Protein AF-A0A6G9SKL4-F1 (afdb_monomer_lite)

Secondary structure (DSSP, 8-state):
---------HHHHHHHHHHHHHHHHHHHHHHHHHHHHHHTSGGGTT--TT----TT--------

Structure (mmCIF, N/CA/C/O backbone):
data_AF-A0A6G9SKL4-F1
#
_entry.id   AF-A0A6G9SKL4-F1
#
loop_
_atom_site.group_PDB
_atom_site.id
_atom_site.type_symbol
_atom_site.label_atom_id
_atom_site.label_alt_id
_atom_site.label_comp_id
_atom_site.label_asym_id
_atom_site.label_entity_id
_atom_site.label_seq_id
_atom_site.pdbx_PDB_ins_code
_atom_site.Cartn_x
_atom_site.Cartn_y
_atom_site.Cartn_z
_atom_site.occupancy
_atom_site.B_iso_or_equiv
_atom_site.auth_seq_id
_atom_site.auth_comp_id
_atom_site.auth_asym_id
_atom_site.auth_atom_id
_atom_site.pdbx_PDB_model_num
ATOM 1 N N . MET A 1 1 ? -37.347 -8.146 20.972 1.00 38.12 1 MET A N 1
ATOM 2 C CA . MET A 1 1 ? -35.889 -8.369 21.015 1.00 38.12 1 MET A CA 1
ATOM 3 C C . MET A 1 1 ? -35.271 -6.987 21.095 1.00 38.12 1 MET A C 1
ATOM 5 O O . MET A 1 1 ? -35.217 -6.301 20.083 1.00 38.12 1 MET A O 1
ATOM 9 N N . GLU A 1 2 ? -35.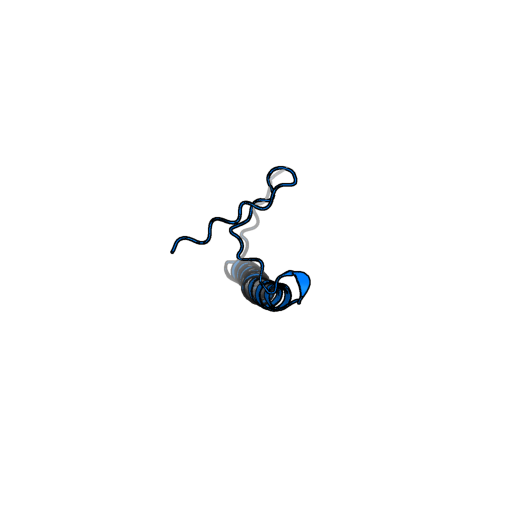007 -6.502 22.307 1.00 44.28 2 GLU A N 1
ATOM 10 C CA . GLU A 1 2 ? -34.433 -5.167 22.481 1.00 44.28 2 GLU A CA 1
ATOM 11 C C . GLU A 1 2 ? -32.996 -5.198 21.968 1.00 44.28 2 GLU A C 1
ATOM 13 O O . GLU A 1 2 ? -32.163 -5.956 22.460 1.00 44.28 2 GLU A O 1
ATOM 18 N N . ILE A 1 3 ? -32.730 -4.435 20.909 1.00 58.00 3 ILE A N 1
ATOM 19 C CA . ILE A 1 3 ? -31.382 -4.258 20.379 1.00 58.00 3 ILE A CA 1
ATOM 20 C C . ILE A 1 3 ? -30.713 -3.264 21.321 1.00 58.00 3 ILE A C 1
ATOM 22 O O . ILE A 1 3 ? -30.827 -2.049 21.150 1.00 58.00 3 ILE A O 1
ATOM 26 N N . GLU A 1 4 ? -30.082 -3.790 22.366 1.00 53.06 4 GLU A N 1
ATOM 27 C CA . GLU A 1 4 ? -29.258 -3.013 23.277 1.00 53.06 4 GLU A CA 1
ATOM 28 C C . GLU A 1 4 ? -28.144 -2.365 22.445 1.00 53.06 4 GLU A C 1
ATOM 30 O O . GLU A 1 4 ? -27.206 -3.015 21.979 1.00 53.06 4 GLU A O 1
ATOM 35 N N . LYS A 1 5 ? -28.299 -1.070 22.156 1.00 58.34 5 LYS A N 1
ATOM 36 C CA . LYS A 1 5 ? -27.316 -0.280 21.418 1.00 58.34 5 LYS A CA 1
ATOM 37 C C . LYS A 1 5 ? -26.115 -0.113 22.337 1.00 58.34 5 LYS A C 1
ATOM 39 O O . LYS A 1 5 ? -26.049 0.856 23.094 1.00 58.34 5 LYS A O 1
ATOM 44 N N . SER A 1 6 ? -25.212 -1.091 22.314 1.00 62.62 6 SER A N 1
ATOM 45 C CA . SER A 1 6 ? -23.999 -1.086 23.120 1.00 62.62 6 SER A CA 1
ATOM 46 C C . SER A 1 6 ? -23.294 0.253 22.907 1.00 62.62 6 SER A C 1
ATOM 48 O O . SER A 1 6 ? -22.920 0.637 21.795 1.00 62.62 6 SER A O 1
ATOM 50 N N . ARG A 1 7 ? -23.212 1.047 23.978 1.00 67.19 7 ARG A N 1
ATOM 51 C CA . ARG A 1 7 ? -22.486 2.316 23.975 1.00 67.19 7 ARG A CA 1
ATOM 52 C C . ARG A 1 7 ? -21.008 1.964 23.905 1.00 67.19 7 ARG A C 1
ATOM 54 O O . ARG A 1 7 ? -20.363 1.803 2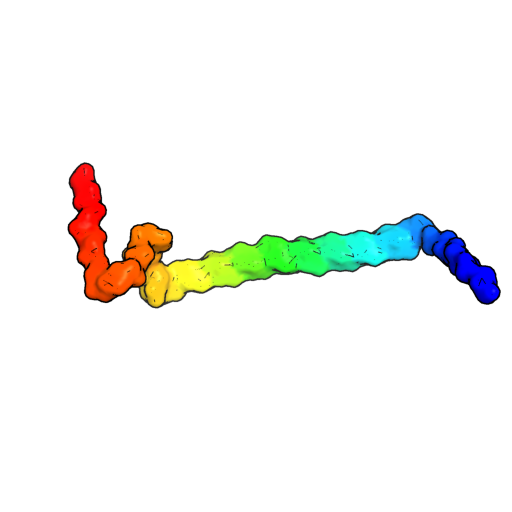4.935 1.00 67.19 7 ARG A O 1
ATOM 61 N N . ILE A 1 8 ? -20.504 1.792 22.685 1.00 66.31 8 ILE A N 1
ATOM 62 C CA . ILE A 1 8 ? -19.081 1.591 22.423 1.00 66.31 8 ILE A CA 1
ATOM 63 C C . ILE A 1 8 ? -18.345 2.728 23.124 1.00 66.31 8 ILE A C 1
ATOM 65 O O . ILE A 1 8 ? -18.612 3.907 22.873 1.00 66.31 8 ILE A O 1
ATOM 69 N N . SER A 1 9 ? -17.455 2.370 24.045 1.00 75.75 9 SER A N 1
ATOM 70 C CA . SER A 1 9 ? -16.679 3.357 24.781 1.00 75.75 9 SER A CA 1
ATOM 71 C C . SER A 1 9 ? -15.837 4.154 23.789 1.00 75.75 9 SER A C 1
ATOM 73 O O . SER A 1 9 ? -15.196 3.573 22.908 1.00 75.75 9 SER A O 1
ATOM 75 N N . SER A 1 10 ? -15.774 5.482 23.936 1.00 76.69 10 SER A N 1
ATOM 76 C CA . SER A 1 10 ? -14.949 6.341 23.070 1.00 76.69 10 SER A CA 1
ATOM 77 C C . SER A 1 10 ? -13.503 5.842 22.964 1.00 76.69 10 SER A C 1
ATOM 79 O O . SER A 1 10 ? -12.857 6.004 21.929 1.00 76.69 10 SER A O 1
ATOM 81 N N . ARG A 1 11 ? -13.003 5.173 24.012 1.00 78.75 11 ARG A N 1
ATOM 82 C CA . ARG A 1 11 ? -11.660 4.586 24.066 1.00 78.75 11 ARG A CA 1
ATOM 83 C C . ARG A 1 11 ? -11.493 3.359 23.161 1.00 78.75 11 ARG A C 1
ATOM 85 O O . ARG A 1 11 ? -10.403 3.140 22.643 1.00 78.75 11 ARG A O 1
ATOM 92 N N . GLU A 1 12 ? -12.542 2.571 22.953 1.00 85.69 12 GLU A N 1
ATOM 93 C CA . GLU A 1 12 ? -12.528 1.439 22.017 1.00 85.69 12 GLU A CA 1
ATOM 94 C C . GLU A 1 12 ? -12.595 1.927 20.573 1.00 85.69 12 GLU A C 1
ATOM 96 O O . GLU A 1 12 ? -11.830 1.462 19.733 1.00 85.69 12 GLU A O 1
ATOM 101 N N . MET A 1 13 ? -13.412 2.948 20.306 1.00 88.88 13 MET A N 1
ATOM 102 C CA . MET A 1 13 ? -13.511 3.568 18.984 1.00 88.88 13 MET A CA 1
ATOM 103 C C . MET A 1 13 ? -12.161 4.118 18.496 1.00 88.88 13 MET A C 1
ATOM 105 O O . MET A 1 13 ? -11.776 3.8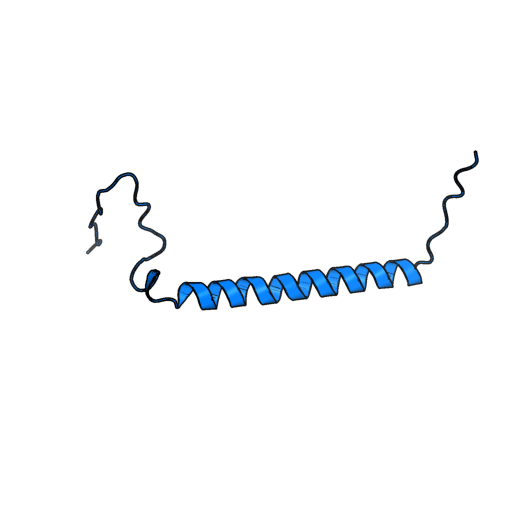88 17.351 1.00 88.88 13 MET A O 1
ATOM 109 N N . HIS A 1 14 ? -11.391 4.762 19.379 1.00 90.88 14 HIS A N 1
ATOM 110 C CA . HIS A 1 14 ? -10.059 5.271 19.034 1.00 90.88 14 HIS A CA 1
ATOM 111 C C . HIS A 1 14 ? -9.083 4.163 18.624 1.00 90.88 14 HIS A C 1
ATOM 113 O O . HIS A 1 14 ? -8.265 4.385 17.736 1.00 90.88 14 HIS A O 1
ATOM 119 N N . LYS A 1 15 ? -9.168 2.963 19.215 1.00 92.19 15 LYS A N 1
ATOM 120 C CA . LYS A 1 15 ? -8.302 1.837 18.825 1.00 92.19 15 LYS A CA 1
ATOM 121 C C . LYS A 1 15 ? -8.555 1.419 17.378 1.00 92.19 15 LYS A C 1
ATOM 123 O O . LYS A 1 15 ? -7.602 1.224 16.628 1.00 92.19 15 LYS A O 1
ATOM 128 N N . TYR A 1 16 ? -9.824 1.326 16.979 1.00 92.62 16 TYR A N 1
ATOM 129 C CA . TYR A 1 16 ? -10.193 0.985 15.603 1.00 92.62 16 TYR A CA 1
ATOM 130 C C . TYR A 1 16 ? -9.767 2.069 14.611 1.00 92.62 16 TYR A C 1
ATOM 132 O O . TYR A 1 16 ? -9.229 1.751 13.554 1.00 92.62 16 TYR A O 1
ATOM 140 N N . ILE A 1 17 ? -9.933 3.345 14.970 1.00 94.38 17 ILE A N 1
ATOM 141 C CA . ILE A 1 17 ? -9.486 4.466 14.134 1.00 94.38 17 ILE A CA 1
ATOM 142 C C . ILE A 1 17 ? -7.966 4.426 13.951 1.00 94.38 17 ILE A C 1
ATOM 144 O O . ILE A 1 17 ? -7.494 4.512 12.824 1.00 94.38 17 ILE A O 1
ATOM 148 N N . TRP A 1 18 ? -7.192 4.228 15.020 1.00 96.00 18 TRP A N 1
ATOM 149 C CA . TRP A 1 18 ? -5.733 4.124 14.920 1.00 96.00 18 TRP A CA 1
ATOM 150 C C . TRP A 1 18 ? -5.279 2.927 14.083 1.00 96.00 18 TRP A C 1
ATOM 152 O O . TRP A 1 18 ? -4.336 3.057 13.304 1.00 96.00 18 TRP A O 1
ATOM 162 N N . MET A 1 19 ? -5.969 1.787 14.188 1.00 96.12 19 MET A N 1
ATOM 163 C CA . MET A 1 19 ? -5.717 0.636 13.319 1.00 96.12 19 MET A CA 1
ATOM 164 C C . MET A 1 19 ? -5.957 1.000 11.845 1.00 96.12 19 MET A C 1
ATOM 166 O O . MET A 1 19 ? -5.093 0.751 11.007 1.00 96.12 19 MET A O 1
ATOM 170 N N . LEU A 1 20 ? -7.091 1.634 11.531 1.00 96.56 20 LEU A N 1
ATOM 171 C CA . LEU A 1 20 ? -7.428 2.058 10.169 1.00 96.56 20 LEU A CA 1
ATOM 172 C C . LEU A 1 20 ? -6.433 3.086 9.621 1.00 96.56 20 LEU A C 1
ATOM 174 O O . LEU A 1 20 ? -5.980 2.948 8.487 1.00 96.56 20 LEU A O 1
ATOM 178 N N . VAL A 1 21 ? -6.044 4.074 10.428 1.00 97.56 21 VAL A N 1
ATOM 179 C CA . VAL A 1 21 ? -5.018 5.067 10.073 1.00 97.56 21 VAL A CA 1
ATOM 180 C C . VAL A 1 21 ? -3.680 4.384 9.793 1.00 97.56 21 VAL A C 1
ATOM 182 O O . VAL A 1 21 ? -3.023 4.716 8.809 1.00 97.56 21 VAL A O 1
ATOM 185 N N . GLY A 1 22 ? -3.291 3.397 10.605 1.00 97.31 22 GLY A N 1
ATOM 186 C CA . GLY A 1 22 ? -2.072 2.617 10.394 1.00 97.31 22 GLY A CA 1
ATOM 187 C C . GLY A 1 22 ? -2.081 1.857 9.066 1.00 97.31 22 GLY A C 1
ATOM 188 O O . GLY A 1 22 ? -1.134 1.964 8.289 1.00 97.31 22 GLY A O 1
ATOM 189 N N . VAL A 1 23 ? -3.172 1.145 8.767 1.00 97.31 23 VAL A N 1
ATOM 190 C CA . VAL A 1 23 ? -3.329 0.413 7.498 1.00 97.31 23 VAL A CA 1
ATOM 191 C C . VAL A 1 23 ? -3.330 1.373 6.309 1.00 97.31 23 VAL A C 1
ATOM 193 O O . VAL A 1 23 ? -2.645 1.129 5.317 1.00 97.31 23 VAL A O 1
ATOM 196 N N . PHE A 1 24 ? -4.054 2.488 6.408 1.00 96.94 24 PHE A N 1
ATOM 197 C CA . PHE A 1 24 ? -4.126 3.468 5.329 1.00 96.94 24 PHE A CA 1
ATOM 198 C C . PHE A 1 24 ? -2.772 4.134 5.070 1.00 96.94 24 PHE A C 1
ATOM 200 O O . PHE A 1 24 ? -2.366 4.269 3.920 1.00 96.94 24 PHE A O 1
ATOM 207 N N . SER A 1 25 ? -2.034 4.482 6.126 1.00 97.12 25 SER A N 1
ATOM 208 C CA . SER A 1 25 ? -0.671 5.011 6.025 1.00 97.12 25 SER A CA 1
ATOM 209 C C . SER A 1 25 ? 0.274 4.013 5.347 1.00 97.12 25 SER A C 1
ATOM 211 O O . SER A 1 25 ? 1.036 4.379 4.452 1.00 97.12 25 SER A O 1
ATOM 213 N N . LEU A 1 26 ? 0.166 2.723 5.690 1.00 97.06 26 LEU A N 1
ATOM 214 C CA . LEU A 1 26 ? 0.953 1.671 5.050 1.00 97.06 26 LEU A CA 1
ATOM 215 C C . LEU A 1 26 ? 0.654 1.572 3.548 1.00 97.06 26 LEU A C 1
ATOM 217 O O . LEU A 1 26 ? 1.580 1.470 2.744 1.00 97.06 26 LEU A O 1
ATOM 221 N N . LEU A 1 27 ? -0.615 1.649 3.144 1.00 95.81 27 LEU A N 1
ATOM 222 C CA . LEU A 1 27 ? -0.998 1.678 1.729 1.00 95.81 27 LEU A CA 1
ATOM 223 C C . LEU A 1 27 ? -0.486 2.943 1.027 1.00 95.81 27 LEU A C 1
ATOM 225 O O . LEU A 1 27 ? 0.098 2.855 -0.051 1.00 95.81 27 LEU A O 1
ATOM 229 N N . ALA A 1 28 ? -0.639 4.103 1.664 1.00 96.00 28 ALA A N 1
ATOM 230 C CA . ALA A 1 28 ? -0.187 5.386 1.139 1.00 96.00 28 ALA A CA 1
ATOM 231 C C . ALA A 1 28 ? 1.337 5.452 0.953 1.00 96.00 28 ALA A C 1
ATOM 233 O O . ALA A 1 28 ? 1.800 6.154 0.062 1.00 96.00 28 ALA A O 1
ATOM 234 N N . ALA A 1 29 ? 2.115 4.706 1.743 1.00 96.19 29 ALA A N 1
ATOM 235 C CA . ALA A 1 29 ? 3.559 4.575 1.563 1.00 96.19 29 ALA A CA 1
ATOM 236 C C . ALA A 1 29 ? 3.928 3.495 0.532 1.00 96.19 29 ALA A C 1
ATOM 238 O O . ALA A 1 29 ? 4.747 3.724 -0.357 1.00 96.19 29 ALA A O 1
ATOM 239 N N . THR A 1 30 ? 3.323 2.309 0.616 1.00 95.69 30 THR A N 1
ATOM 240 C CA . THR A 1 30 ? 3.670 1.172 -0.256 1.00 95.69 30 THR A CA 1
ATOM 241 C C . THR A 1 30 ? 3.293 1.412 -1.714 1.00 95.69 30 THR A C 1
ATOM 243 O O . THR A 1 30 ? 4.053 1.029 -2.605 1.00 95.69 30 THR A O 1
ATOM 246 N N . TYR A 1 31 ? 2.173 2.089 -1.973 1.00 93.12 31 TYR A N 1
ATOM 247 C CA . TYR A 1 31 ? 1.710 2.400 -3.322 1.00 93.12 31 TYR A CA 1
ATOM 248 C C . TYR A 1 31 ? 2.710 3.246 -4.137 1.00 93.12 31 TYR A C 1
ATOM 250 O O . TYR A 1 31 ? 3.157 2.772 -5.185 1.00 93.12 31 TYR A O 1
ATOM 258 N N . PRO A 1 32 ? 3.138 4.449 -3.700 1.00 93.19 32 PRO A N 1
ATOM 259 C CA . PRO A 1 32 ? 4.104 5.244 -4.453 1.00 93.19 32 PRO A CA 1
ATOM 260 C C . PRO A 1 32 ? 5.469 4.559 -4.551 1.00 93.19 32 PRO A C 1
ATOM 262 O O . PRO A 1 32 ? 6.097 4.630 -5.603 1.00 93.19 32 PRO A O 1
ATOM 265 N N . ILE A 1 33 ? 5.913 3.836 -3.516 1.00 94.31 33 ILE A N 1
ATOM 266 C CA . ILE A 1 33 ? 7.167 3.066 -3.568 1.00 94.31 33 ILE A CA 1
ATOM 267 C C . ILE A 1 33 ? 7.101 2.007 -4.676 1.00 94.31 33 ILE A C 1
ATOM 269 O O . ILE A 1 33 ? 8.030 1.880 -5.478 1.00 94.31 33 ILE A O 1
ATOM 273 N N . ALA A 1 34 ? 5.993 1.266 -4.761 1.00 91.88 34 ALA A N 1
ATOM 274 C CA . ALA A 1 34 ? 5.783 0.288 -5.820 1.00 91.88 34 ALA A CA 1
ATOM 275 C C . ALA A 1 34 ? 5.752 0.957 -7.203 1.00 91.88 34 ALA A C 1
ATOM 277 O O . ALA A 1 34 ? 6.389 0.456 -8.130 1.00 91.88 34 ALA A O 1
ATOM 278 N N . MET A 1 35 ? 5.087 2.109 -7.332 1.00 90.38 35 MET A N 1
ATOM 279 C CA . MET A 1 35 ? 5.029 2.869 -8.583 1.00 90.38 35 MET A CA 1
ATOM 280 C C . MET A 1 35 ? 6.404 3.366 -9.036 1.00 90.38 35 MET A C 1
ATOM 282 O O . MET A 1 35 ? 6.757 3.179 -10.199 1.00 90.38 35 MET A O 1
ATOM 286 N N . ILE A 1 36 ? 7.213 3.922 -8.128 1.00 89.31 36 ILE A N 1
ATOM 287 C CA . ILE A 1 36 ? 8.588 4.361 -8.421 1.00 89.31 36 ILE A CA 1
ATOM 288 C C . ILE A 1 36 ? 9.445 3.168 -8.856 1.00 89.31 36 ILE A C 1
ATOM 290 O O . ILE A 1 36 ? 10.192 3.243 -9.827 1.00 89.31 36 ILE A O 1
ATOM 294 N N . ARG A 1 37 ? 9.317 2.025 -8.178 1.00 88.19 37 ARG A N 1
ATOM 295 C CA . ARG A 1 37 ? 10.056 0.817 -8.559 1.00 88.19 37 ARG A CA 1
ATOM 296 C C . ARG A 1 37 ? 9.649 0.309 -9.943 1.00 88.19 37 ARG A C 1
ATOM 298 O O . ARG A 1 37 ? 10.494 -0.166 -10.701 1.00 88.19 37 ARG A O 1
ATOM 305 N N . VAL A 1 38 ? 8.358 0.343 -10.265 1.00 84.25 38 VAL A N 1
ATOM 306 C CA . VAL A 1 38 ? 7.851 -0.092 -11.572 1.00 84.25 38 VAL A CA 1
ATOM 307 C C . VAL A 1 38 ? 8.293 0.869 -12.671 1.00 84.25 38 VAL A C 1
ATOM 309 O O . VAL A 1 38 ? 8.724 0.390 -13.718 1.00 84.25 38 VAL A O 1
ATOM 312 N N . SER A 1 39 ? 8.269 2.184 -12.430 1.00 79.56 39 SER A N 1
ATOM 313 C CA . SER A 1 39 ? 8.664 3.183 -13.431 1.00 79.56 39 SER A CA 1
ATOM 314 C C . SER A 1 39 ? 10.136 3.077 -13.840 1.00 79.56 39 SER A C 1
ATOM 316 O O . SER A 1 39 ? 10.473 3.380 -14.979 1.00 79.56 39 SER A O 1
ATOM 318 N N . GLN A 1 40 ? 11.003 2.566 -12.962 1.00 82.19 40 GLN A N 1
ATOM 319 C CA . GLN A 1 40 ? 12.428 2.355 -13.246 1.00 82.19 40 GLN A CA 1
ATOM 320 C C . GLN A 1 40 ? 12.736 1.086 -14.064 1.00 82.19 40 GLN A C 1
ATOM 322 O O . GLN A 1 40 ? 13.880 0.879 -14.476 1.00 82.19 40 GLN A O 1
ATOM 327 N N . LYS A 1 41 ? 11.762 0.197 -14.311 1.00 81.19 41 LYS A N 1
ATOM 328 C CA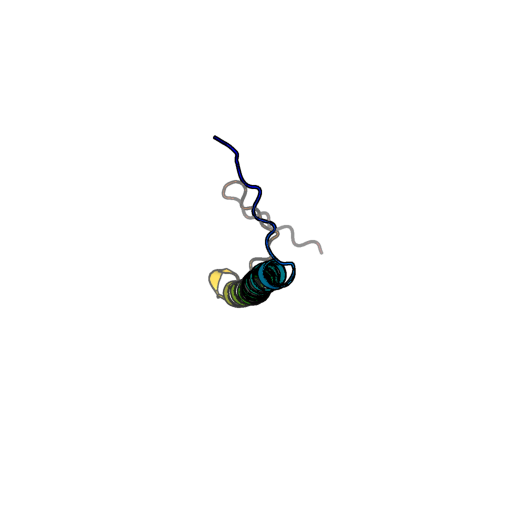 . LYS A 1 41 ? 12.011 -1.029 -15.093 1.00 81.19 41 LYS A CA 1
ATOM 329 C C . LYS A 1 41 ? 12.323 -0.689 -16.561 1.00 81.19 41 LYS A C 1
ATOM 331 O O . LYS A 1 41 ? 11.685 0.192 -17.131 1.00 81.19 41 LYS A O 1
ATOM 336 N N . PRO A 1 42 ? 13.217 -1.444 -17.233 1.00 74.69 42 PRO A N 1
ATOM 337 C CA . PRO A 1 42 ? 13.639 -1.160 -18.611 1.00 74.69 42 PRO A CA 1
ATOM 338 C C . PRO A 1 42 ? 12.489 -1.201 -19.630 1.00 74.69 42 PRO A C 1
ATOM 340 O O . PRO A 1 42 ? 12.554 -0.517 -20.641 1.00 74.69 42 PRO A O 1
ATOM 343 N N . LYS A 1 43 ? 11.397 -1.926 -19.336 1.00 69.62 43 LYS A N 1
ATOM 344 C CA . LYS A 1 43 ? 10.157 -1.924 -20.136 1.00 69.62 43 LYS A CA 1
ATOM 345 C C . LYS A 1 43 ? 9.527 -0.528 -20.275 1.00 69.62 43 LYS A C 1
ATOM 347 O O . LYS A 1 43 ? 8.813 -0.286 -21.239 1.00 69.62 43 LYS A O 1
ATOM 352 N N . PHE A 1 44 ? 9.769 0.361 -19.315 1.00 66.81 44 PHE A N 1
ATOM 353 C CA . PHE A 1 44 ? 9.209 1.712 -19.271 1.00 66.81 44 PHE A CA 1
ATOM 354 C C . PHE A 1 44 ? 10.266 2.800 -19.519 1.00 66.81 44 PHE A C 1
ATOM 356 O O . PHE A 1 44 ? 9.920 3.976 -19.606 1.00 66.81 44 PHE A O 1
ATOM 363 N N . HIS A 1 45 ? 11.541 2.430 -19.699 1.00 63.38 45 HIS A N 1
ATOM 364 C CA . HIS A 1 45 ? 12.582 3.363 -20.134 1.00 63.38 45 HIS A CA 1
ATOM 365 C C . HIS A 1 45 ? 12.289 3.815 -21.575 1.00 63.38 45 HIS A C 1
ATOM 367 O O . HIS A 1 45 ? 12.236 2.994 -22.486 1.00 63.38 45 HIS A O 1
ATOM 373 N N . GLY A 1 46 ? 12.071 5.118 -21.777 1.00 62.34 46 GLY A N 1
ATOM 374 C CA . GLY A 1 46 ? 11.789 5.715 -23.093 1.00 62.34 46 GLY A CA 1
ATOM 375 C C . GLY A 1 46 ? 10.304 5.801 -23.474 1.00 62.34 46 GLY A C 1
ATOM 376 O O . GLY A 1 46 ? 9.956 6.552 -24.381 1.00 62.34 46 GLY A O 1
ATOM 377 N N . TYR A 1 47 ? 9.409 5.123 -22.748 1.00 57.16 47 TYR A N 1
ATOM 378 C CA . TYR A 1 47 ? 7.965 5.285 -22.913 1.00 57.16 47 TYR A CA 1
ATOM 379 C C . TYR A 1 47 ? 7.476 6.405 -21.993 1.00 57.16 47 TYR A C 1
ATOM 381 O O . TYR A 1 47 ? 7.070 6.174 -20.855 1.00 57.16 47 TYR A O 1
ATOM 389 N N . HIS A 1 48 ? 7.497 7.645 -22.489 1.00 58.78 48 HIS A N 1
ATOM 390 C CA . HIS A 1 48 ? 6.653 8.685 -21.907 1.00 58.78 48 HIS A CA 1
ATOM 391 C C . HIS A 1 48 ? 5.215 8.160 -21.926 1.00 58.78 48 HIS A C 1
ATOM 393 O O . HIS A 1 48 ? 4.747 7.669 -22.954 1.00 58.78 48 HIS A O 1
ATOM 399 N N . VAL A 1 49 ? 4.505 8.302 -20.809 1.00 58.19 49 VAL A N 1
ATOM 400 C CA . VAL A 1 49 ? 3.110 7.877 -20.560 1.00 58.19 49 VAL A CA 1
ATOM 401 C C . VAL A 1 49 ? 2.072 8.533 -21.507 1.00 58.19 49 VAL A C 1
ATOM 403 O O . VAL A 1 49 ? 0.884 8.575 -21.215 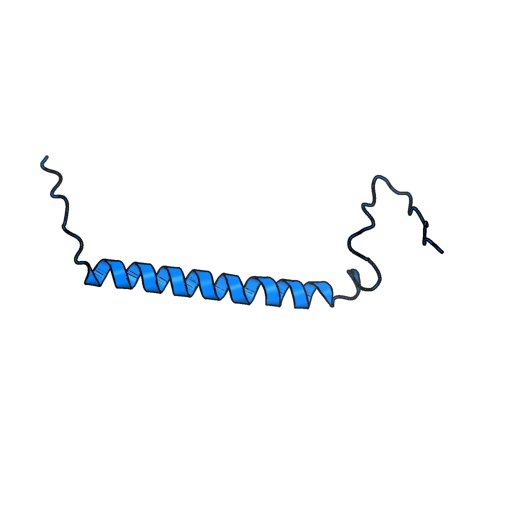1.00 58.19 49 VAL A O 1
ATOM 406 N N . LYS A 1 50 ? 2.523 9.084 -22.641 1.00 53.78 50 LYS A N 1
ATOM 407 C CA . LYS A 1 50 ? 1.786 9.828 -23.662 1.00 53.78 50 LYS A CA 1
ATOM 408 C C . LYS A 1 50 ? 1.662 9.128 -25.021 1.00 53.78 50 LYS A C 1
ATOM 410 O O . LYS A 1 50 ? 1.079 9.726 -25.917 1.00 53.78 50 LYS A O 1
ATOM 415 N N . SER A 1 51 ? 2.150 7.901 -25.208 1.00 55.62 51 SER A N 1
ATOM 416 C CA . SER A 1 51 ? 1.794 7.126 -26.409 1.00 55.62 51 SER A CA 1
ATOM 417 C C . SER A 1 51 ? 0.738 6.084 -26.061 1.00 55.62 51 SER A C 1
ATOM 419 O O . SER A 1 51 ? 1.027 4.940 -25.724 1.00 55.62 51 SER A O 1
ATOM 421 N N . LEU A 1 52 ? -0.522 6.515 -26.121 1.00 52.31 52 LEU A N 1
ATOM 422 C CA . LEU A 1 52 ? -1.635 5.597 -26.302 1.00 52.31 52 LEU A CA 1
ATOM 423 C C . LEU A 1 52 ? -1.359 4.899 -27.640 1.00 52.31 52 LEU A C 1
ATOM 425 O O . LEU A 1 52 ? -1.430 5.538 -28.688 1.00 52.31 52 LEU A O 1
ATOM 429 N N . GLN A 1 53 ? -0.958 3.628 -27.617 1.00 56.66 53 GLN A N 1
ATOM 430 C CA . GLN A 1 53 ? -0.963 2.811 -28.827 1.00 56.66 53 GLN A CA 1
ATOM 431 C C . GLN A 1 53 ? -2.430 2.515 -29.143 1.00 56.66 53 GLN A C 1
ATOM 433 O O . GLN A 1 53 ? -2.943 1.451 -28.812 1.00 56.66 53 GLN A O 1
ATOM 438 N N . LEU A 1 54 ? -3.128 3.506 -29.703 1.00 53.47 54 LEU A N 1
ATOM 439 C CA . LEU A 1 54 ? -4.372 3.268 -30.412 1.00 53.47 54 LEU A CA 1
ATOM 440 C C . LEU A 1 54 ? -3.953 2.571 -31.708 1.00 53.47 54 LEU A C 1
ATOM 442 O O . LEU A 1 54 ? -3.362 3.196 -32.583 1.00 53.47 54 LEU A O 1
ATOM 446 N N . ASP A 1 55 ? -4.130 1.255 -31.740 1.00 49.69 55 ASP A N 1
ATOM 447 C CA . ASP A 1 55 ? -4.006 0.415 -32.928 1.00 49.69 55 ASP A CA 1
ATOM 448 C C . ASP A 1 55 ? -2.722 0.615 -33.753 1.00 49.69 55 ASP A C 1
ATOM 450 O O . ASP A 1 55 ? -2.713 1.198 -34.833 1.00 49.69 55 ASP A O 1
ATOM 454 N N . GLY A 1 56 ? -1.607 0.068 -33.259 1.00 53.72 56 GLY A N 1
ATOM 455 C CA . GLY A 1 56 ? -0.527 -0.407 -34.1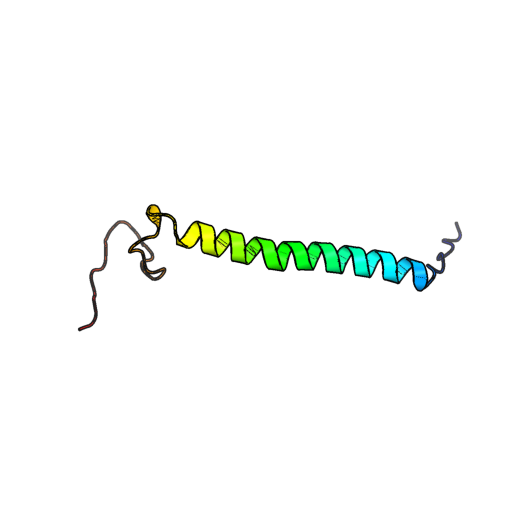35 1.00 53.72 56 GLY A CA 1
ATOM 456 C C . GLY A 1 56 ? 0.240 0.622 -34.976 1.00 53.72 56 GLY A C 1
ATOM 457 O O . GLY A 1 56 ? 1.043 0.203 -35.804 1.00 53.72 56 GLY A O 1
ATOM 458 N N . HIS A 1 57 ? 0.077 1.932 -34.774 1.00 47.34 57 HIS A N 1
ATOM 459 C CA . HIS A 1 57 ? 0.886 2.939 -35.465 1.00 47.34 57 HIS A CA 1
ATOM 460 C C . HIS A 1 57 ? 1.510 3.937 -34.487 1.00 47.34 57 HIS A C 1
ATOM 462 O O . HIS A 1 57 ? 0.838 4.737 -33.839 1.00 47.34 57 HIS A O 1
ATOM 468 N N . ILE A 1 58 ? 2.841 3.894 -34.389 1.00 53.91 58 ILE A N 1
ATOM 469 C CA . ILE A 1 58 ? 3.633 4.851 -33.614 1.00 53.91 58 ILE A CA 1
ATOM 470 C C . ILE A 1 58 ? 3.549 6.210 -34.318 1.00 53.91 58 ILE A C 1
ATOM 472 O O . ILE A 1 58 ? 4.215 6.443 -35.327 1.00 53.91 58 ILE A O 1
ATOM 476 N N . ALA A 1 59 ? 2.733 7.120 -33.786 1.00 51.97 59 ALA A N 1
ATOM 477 C CA . ALA A 1 59 ? 2.728 8.516 -34.199 1.00 51.97 59 ALA A CA 1
ATOM 478 C C . ALA A 1 59 ? 3.996 9.212 -33.670 1.00 51.97 59 ALA A C 1
ATOM 480 O O . ALA A 1 59 ? 4.015 9.775 -32.575 1.00 51.97 59 ALA A O 1
ATOM 481 N N . ASN A 1 60 ? 5.075 9.154 -34.454 1.00 55.03 60 ASN A N 1
ATOM 482 C CA . ASN A 1 60 ? 6.249 10.008 -34.292 1.00 55.03 60 ASN A CA 1
ATOM 483 C C . ASN A 1 60 ? 5.866 11.454 -34.625 1.00 55.03 60 ASN A C 1
ATOM 485 O O . ASN A 1 60 ? 6.026 11.896 -35.755 1.00 55.03 60 ASN A O 1
ATOM 489 N N . ASN A 1 61 ? 5.367 12.200 -33.645 1.00 53.00 61 ASN A N 1
ATOM 490 C CA . ASN A 1 61 ? 5.330 13.657 -33.720 1.00 53.00 61 ASN A CA 1
ATOM 491 C C . ASN A 1 61 ? 6.059 14.225 -32.505 1.00 53.00 61 ASN A C 1
ATOM 493 O O . ASN A 1 61 ? 5.461 14.692 -31.538 1.00 53.00 61 ASN A O 1
ATOM 497 N N . SER A 1 62 ? 7.389 14.138 -32.579 1.00 47.22 62 SER A N 1
ATOM 498 C CA . SER A 1 62 ? 8.284 14.987 -31.803 1.00 47.22 62 SER A CA 1
ATOM 499 C C . SER A 1 62 ? 8.080 16.417 -32.298 1.00 47.22 62 SER A C 1
ATOM 501 O O . SER A 1 62 ? 8.464 16.751 -33.418 1.00 47.22 62 SER A O 1
ATOM 503 N N . VAL A 1 63 ? 7.416 17.242 -31.491 1.00 49.50 63 VAL A N 1
ATOM 504 C CA . VAL A 1 63 ? 7.321 18.684 -31.733 1.00 49.50 63 VAL A CA 1
ATOM 505 C C . VAL A 1 63 ? 8.725 19.277 -31.592 1.00 49.50 63 VAL A C 1
ATOM 507 O O . VAL A 1 63 ? 9.452 18.938 -30.657 1.00 49.50 63 VAL A O 1
ATOM 510 N N . LYS A 1 64 ? 9.090 20.072 -32.596 1.00 37.28 64 LYS A N 1
ATOM 511 C CA . LYS A 1 64 ? 10.372 20.750 -32.795 1.00 37.28 64 LYS A CA 1
ATOM 512 C C . LYS A 1 64 ? 10.571 21.900 -31.813 1.00 37.28 64 LYS A C 1
ATOM 514 O O . LYS A 1 64 ? 9.555 22.550 -31.482 1.00 37.28 64 LYS A O 1
#

pLDDT: mean 73.88, std 19.07, range [37.28, 97.56]

Radius of gyration: 24.28 Å; chains: 1; bounding box: 50×29×60 Å

Sequence (64 aa):
MEIEKSRISSREMHKYIWMLVGVFSLLAATYPIAMIRVSQKPKFHGYHVKSLQLDGHIANNSVK

Foldseek 3Di:
DDPPPPPCPPVNVVVVVVVVVVVVVVCVVVVVVVVVVVCPDPVNVPDDVPDPCPDDDDPPDPDD